Protein AF-A0A9J6G3X4-F1 (afdb_monomer_lite)

Structure (mmCIF, N/CA/C/O backbone):
data_AF-A0A9J6G3X4-F1
#
_entry.id   AF-A0A9J6G3X4-F1
#
loop_
_atom_site.group_PDB
_atom_site.id
_atom_site.type_symbol
_atom_site.label_atom_id
_atom_site.label_alt_id
_atom_site.label_comp_id
_atom_site.label_asym_id
_atom_site.label_entity_id
_atom_site.label_seq_id
_atom_site.pdbx_PDB_ins_code
_atom_site.Cartn_x
_atom_site.Cartn_y
_atom_site.Cartn_z
_atom_site.occupancy
_atom_site.B_iso_or_equiv
_atom_site.auth_seq_id
_atom_site.auth_comp_id
_atom_site.auth_asym_id
_atom_site.auth_atom_id
_atom_site.pdbx_PDB_model_num
ATOM 1 N N . MET A 1 1 ? -3.872 -18.256 -58.617 1.00 41.66 1 MET A N 1
ATOM 2 C CA . MET A 1 1 ? -4.741 -18.478 -57.444 1.00 41.66 1 MET A CA 1
ATOM 3 C C . MET A 1 1 ? -4.046 -19.477 -56.534 1.00 41.66 1 MET A C 1
ATOM 5 O O . MET A 1 1 ? -3.863 -20.603 -56.970 1.00 41.66 1 MET A O 1
ATOM 9 N N . LEU A 1 2 ? -3.608 -19.078 -55.338 1.00 40.66 2 LEU A N 1
ATOM 10 C CA . LEU A 1 2 ? -3.177 -20.021 -54.299 1.00 40.66 2 LEU A CA 1
ATOM 11 C C . LEU A 1 2 ? -4.166 -19.918 -53.136 1.00 40.66 2 LEU A C 1
ATOM 13 O O . LEU A 1 2 ? -4.397 -18.828 -52.619 1.00 40.66 2 LEU A O 1
ATOM 17 N N . ALA A 1 3 ? -4.790 -21.045 -52.798 1.00 47.28 3 ALA A N 1
ATOM 18 C CA . ALA A 1 3 ? -5.754 -21.168 -51.716 1.00 47.28 3 ALA A CA 1
ATOM 19 C C . ALA A 1 3 ? -5.036 -21.190 -50.359 1.00 47.28 3 ALA A C 1
ATOM 21 O O . ALA A 1 3 ? -4.021 -21.865 -50.194 1.00 47.28 3 ALA A O 1
ATOM 22 N N . ALA A 1 4 ? -5.579 -20.447 -49.396 1.00 53.84 4 ALA A N 1
ATOM 23 C CA . ALA A 1 4 ? -5.139 -20.446 -48.011 1.00 53.84 4 ALA A CA 1
ATOM 24 C C . ALA A 1 4 ? -5.549 -21.760 -47.332 1.00 53.84 4 ALA A C 1
ATOM 26 O O . ALA A 1 4 ? -6.737 -22.035 -47.182 1.00 53.84 4 ALA A O 1
ATOM 27 N N . ALA A 1 5 ? -4.571 -22.551 -46.897 1.00 60.44 5 ALA A N 1
ATOM 28 C CA . ALA A 1 5 ? -4.783 -23.614 -45.925 1.00 60.44 5 ALA A CA 1
ATOM 29 C C . ALA A 1 5 ? -4.391 -23.068 -44.547 1.00 60.44 5 ALA A C 1
ATOM 31 O O . ALA A 1 5 ? -3.225 -23.088 -44.167 1.00 60.44 5 ALA A O 1
ATOM 32 N N . THR A 1 6 ? -5.356 -22.513 -43.818 1.00 59.56 6 THR A N 1
ATOM 33 C CA . THR A 1 6 ? -5.185 -22.212 -42.395 1.00 59.56 6 THR A CA 1
ATOM 34 C C . THR A 1 6 ? -5.495 -23.491 -41.622 1.00 59.56 6 THR A C 1
ATOM 36 O O . THR A 1 6 ? -6.667 -23.752 -41.333 1.00 59.56 6 THR A O 1
ATOM 39 N N . SER A 1 7 ? -4.485 -24.318 -41.330 1.00 61.25 7 SER A N 1
ATOM 40 C CA . SER A 1 7 ? -4.655 -25.349 -40.304 1.00 61.25 7 SER A CA 1
ATOM 41 C C . SER A 1 7 ? -4.834 -24.622 -38.977 1.00 61.25 7 SER A C 1
ATOM 43 O O . SER A 1 7 ? -4.012 -23.811 -38.554 1.00 61.25 7 SER A O 1
ATOM 45 N N . LYS A 1 8 ? -5.997 -24.813 -38.366 1.00 65.56 8 LYS A N 1
ATOM 46 C CA . LYS A 1 8 ? -6.248 -24.378 -37.001 1.00 65.56 8 LYS A CA 1
ATOM 47 C C . LYS A 1 8 ? -5.952 -25.594 -36.143 1.00 65.56 8 LYS A C 1
ATOM 49 O O . LYS A 1 8 ? -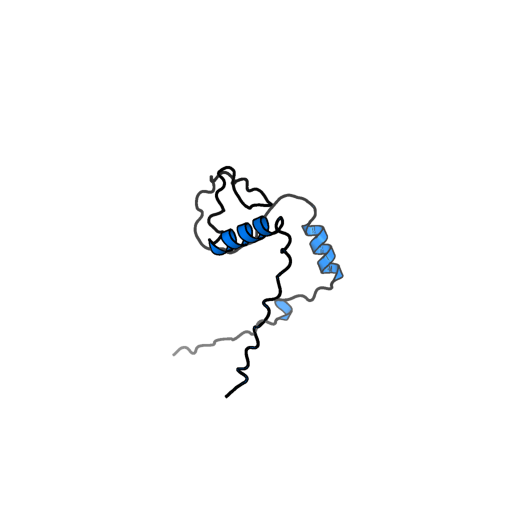6.871 -26.311 -35.767 1.00 65.56 8 LYS A O 1
ATOM 54 N N . ASP A 1 9 ? -4.663 -25.882 -35.988 1.00 69.94 9 ASP A N 1
ATOM 55 C CA . ASP A 1 9 ? -4.192 -26.933 -35.097 1.00 69.94 9 ASP A CA 1
ATOM 56 C C . ASP A 1 9 ? -4.568 -26.502 -33.676 1.00 69.94 9 ASP A C 1
ATOM 58 O O . ASP A 1 9 ? -3.997 -25.565 -33.115 1.00 69.94 9 ASP A O 1
ATOM 62 N N . ASP A 1 10 ? -5.641 -27.098 -33.161 1.00 75.81 10 ASP A N 1
ATOM 63 C CA . ASP A 1 10 ? -6.078 -26.916 -31.784 1.00 75.81 10 ASP A CA 1
ATOM 64 C C . ASP A 1 10 ? -5.035 -27.599 -30.902 1.00 75.81 10 ASP A C 1
ATOM 66 O O . ASP A 1 10 ? -4.839 -28.813 -30.976 1.00 75.81 10 ASP A O 1
ATOM 70 N N . VAL A 1 11 ? -4.284 -26.799 -30.151 1.00 77.81 11 VAL A N 1
ATOM 71 C CA . VAL A 1 11 ? -3.272 -27.315 -29.233 1.00 77.81 11 VAL A CA 1
ATOM 72 C C . VAL A 1 11 ? -4.012 -28.018 -28.104 1.00 77.81 11 VAL A C 1
ATOM 74 O O . VAL A 1 11 ? -4.786 -27.385 -27.383 1.00 77.81 11 VAL A O 1
ATOM 77 N N . ASP A 1 12 ? -3.778 -29.321 -27.947 1.00 79.31 12 ASP A N 1
ATOM 78 C CA . ASP A 1 12 ? -4.355 -30.087 -26.848 1.00 79.31 12 ASP A CA 1
ATOM 79 C C . ASP A 1 12 ? -3.877 -29.482 -25.518 1.00 79.31 12 ASP A C 1
ATOM 81 O O . ASP A 1 12 ? -2.680 -29.358 -25.247 1.00 79.31 12 ASP A O 1
ATOM 85 N N . MET A 1 13 ? -4.828 -29.079 -24.672 1.00 76.44 13 MET A N 1
ATOM 86 C CA . MET A 1 13 ? -4.554 -28.499 -23.354 1.00 76.44 13 MET A CA 1
ATOM 87 C C . MET A 1 13 ? -3.730 -29.444 -22.465 1.00 76.44 13 MET A C 1
ATOM 89 O O . MET A 1 13 ? -3.065 -28.975 -21.537 1.00 76.44 13 MET A O 1
ATOM 93 N N . SER A 1 14 ? -3.741 -30.747 -22.761 1.00 79.81 14 SER A N 1
ATOM 94 C CA . SER A 1 14 ? -2.927 -31.763 -22.086 1.00 79.81 14 SER A CA 1
ATOM 95 C C . SER A 1 14 ? -1.419 -31.559 -22.282 1.00 79.81 14 SER A C 1
ATOM 97 O O . SER A 1 14 ? -0.648 -31.866 -21.374 1.00 79.81 14 SER A O 1
ATOM 99 N N . ASP A 1 15 ? -0.995 -30.979 -23.410 1.00 80.31 15 ASP A N 1
ATOM 100 C CA . ASP A 1 15 ? 0.418 -30.662 -23.667 1.00 80.31 15 ASP A CA 1
ATOM 101 C C . ASP A 1 15 ? 0.861 -29.373 -22.952 1.00 80.31 15 ASP A C 1
ATOM 103 O O . ASP A 1 15 ? 2.046 -29.170 -22.689 1.00 80.31 15 ASP A O 1
ATOM 107 N N . MET A 1 16 ? -0.090 -28.498 -22.605 1.00 79.19 16 MET A N 1
ATOM 108 C CA . MET A 1 16 ? 0.175 -27.202 -21.967 1.00 79.19 16 MET A CA 1
ATOM 109 C C . MET A 1 16 ? 0.113 -27.257 -20.438 1.00 79.19 16 MET A C 1
ATOM 111 O O . MET A 1 16 ? 0.740 -26.441 -19.760 1.00 79.19 16 MET A O 1
ATOM 115 N N . CYS A 1 17 ? -0.667 -28.175 -19.868 1.00 85.44 17 CYS A N 1
ATOM 116 C CA . CYS A 1 17 ? -0.930 -28.230 -18.433 1.00 85.44 17 CYS A CA 1
ATOM 117 C C . CYS A 1 17 ? -0.804 -29.662 -17.909 1.00 85.44 17 CYS A C 1
ATOM 119 O O . CYS A 1 17 ? -1.560 -30.547 -18.296 1.00 85.44 17 CYS A O 1
ATOM 121 N N . THR A 1 18 ? 0.100 -29.875 -16.949 1.00 86.81 18 THR A N 1
ATOM 122 C CA . THR A 1 18 ? 0.183 -31.140 -16.205 1.00 86.81 18 THR A CA 1
ATOM 123 C C . THR A 1 18 ? -0.624 -31.042 -14.913 1.00 86.81 18 THR A C 1
ATOM 125 O O . THR A 1 18 ? -0.549 -30.048 -14.188 1.00 86.81 18 THR A O 1
ATOM 128 N N . VAL A 1 19 ? -1.417 -32.072 -14.614 1.00 87.50 19 VAL A N 1
ATOM 129 C CA . VAL A 1 19 ? -2.151 -32.164 -13.346 1.00 87.50 19 VAL A CA 1
ATOM 130 C C . VAL A 1 19 ? -1.178 -32.613 -12.261 1.00 87.50 19 VAL A C 1
ATOM 132 O O . VAL A 1 19 ? -0.546 -33.661 -12.376 1.00 87.50 19 VAL A O 1
ATOM 135 N N . VAL A 1 20 ? -1.048 -31.800 -11.217 1.00 89.06 20 VAL A N 1
ATOM 136 C CA . VAL A 1 20 ? -0.107 -32.012 -10.114 1.00 89.06 20 VAL A CA 1
ATOM 137 C C . VAL A 1 20 ? -0.883 -32.186 -8.810 1.00 89.06 20 VAL A C 1
ATOM 139 O O . VAL A 1 20 ? -1.786 -31.406 -8.505 1.00 89.06 20 VAL A O 1
ATOM 142 N N . ASP A 1 21 ? -0.504 -33.192 -8.021 1.00 91.38 21 ASP A N 1
ATOM 143 C CA . ASP A 1 21 ? 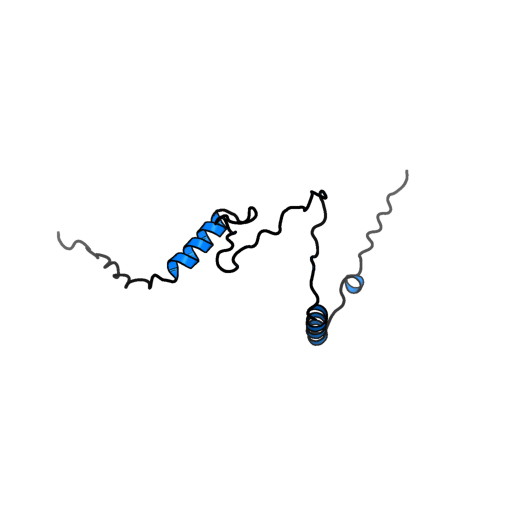-1.085 -33.448 -6.703 1.00 91.38 21 ASP A CA 1
ATOM 144 C C . ASP A 1 21 ? -0.642 -32.411 -5.662 1.00 91.38 21 ASP A C 1
ATOM 146 O O . ASP A 1 21 ? 0.480 -31.902 -5.687 1.00 91.38 21 ASP A O 1
ATOM 150 N N . ALA A 1 22 ? -1.483 -32.172 -4.651 1.00 85.94 22 ALA A N 1
ATOM 151 C CA . ALA A 1 22 ? -1.211 -31.201 -3.585 1.00 85.94 22 ALA A CA 1
ATOM 152 C C . ALA A 1 22 ? 0.138 -31.416 -2.866 1.00 85.94 22 ALA A C 1
ATOM 154 O O . ALA A 1 22 ? 0.778 -30.449 -2.461 1.00 85.94 22 ALA A O 1
ATOM 155 N N . LYS A 1 23 ? 0.596 -32.670 -2.742 1.00 84.69 23 LYS A N 1
ATOM 156 C CA . LYS A 1 23 ? 1.889 -33.006 -2.120 1.00 84.69 23 LYS A CA 1
ATOM 157 C C . LYS A 1 23 ? 3.079 -32.506 -2.946 1.00 84.69 23 LYS A C 1
ATOM 159 O O . LYS A 1 23 ? 4.001 -31.910 -2.398 1.00 84.69 23 LYS A O 1
ATOM 164 N N . GLN A 1 24 ? 3.009 -32.656 -4.269 1.00 83.06 24 GLN A N 1
ATOM 165 C CA . GLN A 1 24 ? 4.053 -32.188 -5.183 1.00 83.06 24 GLN A CA 1
ATOM 166 C C . GLN A 1 24 ? 4.138 -30.654 -5.206 1.00 83.06 24 GLN A C 1
ATOM 168 O O . GLN A 1 24 ? 5.220 -30.095 -5.359 1.00 83.06 24 GLN A O 1
ATOM 173 N N . VAL A 1 25 ? 3.012 -29.956 -5.009 1.00 82.75 25 VAL A N 1
ATOM 174 C CA . VAL A 1 25 ? 3.001 -28.488 -4.880 1.00 82.75 25 VAL A CA 1
ATOM 175 C C . VAL A 1 25 ? 3.741 -28.043 -3.616 1.00 82.75 25 VAL A C 1
ATOM 177 O O . VAL A 1 25 ? 4.538 -27.107 -3.673 1.00 82.75 25 VAL A O 1
ATOM 180 N N . THR A 1 26 ? 3.513 -28.716 -2.483 1.00 81.31 26 THR A N 1
ATOM 181 C CA . THR A 1 26 ? 4.194 -28.372 -1.227 1.00 81.31 26 THR A CA 1
ATOM 182 C C . THR A 1 26 ? 5.688 -28.669 -1.275 1.00 81.31 26 THR A C 1
ATOM 184 O O . THR A 1 26 ? 6.465 -27.841 -0.816 1.00 81.31 26 THR A O 1
ATOM 187 N N . GLU A 1 27 ? 6.096 -29.785 -1.884 1.00 80.56 27 GLU A N 1
ATOM 188 C CA . GLU A 1 27 ? 7.509 -30.163 -2.024 1.00 80.56 27 GLU A CA 1
ATOM 189 C C . GLU A 1 27 ? 8.269 -29.172 -2.916 1.00 80.56 27 GLU A C 1
ATOM 191 O O . GLU A 1 27 ? 9.287 -28.626 -2.490 1.00 80.56 27 GLU A O 1
ATOM 196 N N . ARG A 1 28 ? 7.716 -28.814 -4.085 1.00 80.19 28 ARG A N 1
ATOM 197 C CA . ARG A 1 28 ? 8.298 -27.785 -4.969 1.00 80.19 28 ARG A CA 1
ATOM 198 C C . ARG A 1 28 ? 8.414 -26.426 -4.284 1.00 80.19 28 ARG A C 1
ATOM 200 O O . ARG A 1 28 ? 9.409 -25.733 -4.474 1.00 80.19 28 ARG A O 1
ATOM 207 N N . PHE A 1 29 ? 7.423 -26.037 -3.480 1.00 74.06 29 PHE A N 1
ATOM 208 C CA . PHE A 1 29 ? 7.493 -24.802 -2.697 1.00 74.06 29 PHE A CA 1
ATOM 209 C C . PHE A 1 29 ? 8.590 -24.877 -1.627 1.00 74.06 29 PHE A C 1
ATOM 211 O O . PHE A 1 29 ? 9.314 -23.913 -1.421 1.00 74.06 29 PHE A O 1
ATOM 218 N N . THR A 1 30 ? 8.770 -26.020 -0.966 1.00 67.12 30 THR A N 1
ATOM 219 C CA . THR A 1 30 ? 9.843 -26.180 0.027 1.00 67.12 30 THR A CA 1
ATOM 220 C C . THR A 1 30 ? 11.238 -26.278 -0.592 1.00 67.12 30 THR A C 1
ATOM 222 O O . THR A 1 30 ? 12.187 -25.785 0.009 1.00 67.12 30 THR A O 1
ATOM 225 N N . GLU A 1 31 ? 11.373 -26.842 -1.795 1.00 60.47 31 GLU A N 1
ATOM 226 C CA . GLU A 1 31 ? 12.645 -26.908 -2.531 1.00 60.47 31 GLU A CA 1
ATOM 227 C C . GLU A 1 31 ? 13.052 -25.541 -3.098 1.00 60.47 31 GLU A C 1
ATOM 229 O O . GLU A 1 31 ? 14.210 -25.145 -2.983 1.00 60.47 31 GLU A O 1
ATOM 234 N N . THR A 1 32 ? 12.096 -24.776 -3.637 1.00 56.00 32 THR A N 1
ATOM 235 C CA . THR A 1 32 ? 12.330 -23.406 -4.139 1.00 56.00 32 THR A CA 1
ATOM 236 C C . THR A 1 32 ? 12.535 -22.375 -3.027 1.00 56.00 32 THR A C 1
ATOM 238 O O . THR A 1 32 ? 13.075 -21.304 -3.284 1.00 56.00 32 THR A O 1
ATOM 241 N N . VAL A 1 33 ? 12.145 -22.693 -1.788 1.00 55.41 33 VAL A N 1
ATOM 242 C CA . VAL A 1 33 ? 12.319 -21.834 -0.601 1.00 55.41 33 VAL A CA 1
ATOM 243 C C . VAL A 1 33 ? 13.454 -22.350 0.308 1.00 55.41 33 VAL A C 1
ATOM 245 O O . VAL A 1 33 ? 13.581 -21.939 1.462 1.00 55.41 33 VAL A O 1
ATOM 248 N N . SER A 1 34 ? 14.348 -23.204 -0.210 1.00 37.97 34 SER A N 1
ATOM 249 C CA . SER A 1 34 ? 15.686 -23.348 0.380 1.00 37.97 34 SER A CA 1
ATOM 250 C C . SER A 1 34 ? 16.415 -21.997 0.254 1.00 37.97 34 SER A C 1
ATOM 252 O O . SER A 1 34 ? 16.441 -21.431 -0.839 1.00 37.97 34 SER A O 1
ATOM 254 N N . PRO A 1 35 ? 16.944 -21.414 1.346 1.00 47.34 35 PRO A N 1
ATOM 255 C CA . PRO A 1 35 ? 17.257 -19.992 1.419 1.00 47.34 35 PRO A CA 1
ATOM 256 C C . PRO A 1 35 ? 18.594 -19.697 0.734 1.00 47.34 35 PRO A C 1
ATOM 258 O O . PRO A 1 35 ? 19.635 -19.589 1.378 1.00 47.34 35 PRO A O 1
ATOM 261 N N . ALA A 1 36 ? 18.554 -19.551 -0.582 1.00 40.91 36 ALA A N 1
ATOM 262 C CA . ALA A 1 36 ? 19.583 -18.884 -1.358 1.00 40.91 36 ALA A CA 1
ATOM 263 C C . ALA A 1 36 ? 18.913 -17.724 -2.104 1.00 40.91 36 ALA A C 1
ATOM 265 O O . ALA A 1 36 ? 18.178 -17.932 -3.057 1.00 40.91 36 ALA A O 1
ATOM 266 N N . GLU A 1 37 ? 19.093 -16.521 -1.558 1.00 42.12 37 GLU A N 1
ATOM 267 C CA . GLU A 1 37 ? 19.266 -15.247 -2.272 1.00 42.12 37 GLU A CA 1
ATOM 268 C C . GLU A 1 37 ? 18.788 -15.187 -3.753 1.00 42.12 37 GLU A C 1
ATOM 270 O O . GLU A 1 37 ? 19.444 -15.732 -4.635 1.00 42.12 37 GLU A O 1
ATOM 275 N N . GLY A 1 38 ? 17.733 -14.396 -4.027 1.00 39.38 38 GLY A N 1
ATOM 276 C CA . GLY A 1 38 ? 17.371 -13.866 -5.365 1.00 39.38 38 GLY A CA 1
ATOM 277 C C . GLY A 1 38 ? 16.584 -14.828 -6.276 1.00 39.38 38 GLY A C 1
ATOM 278 O O . GLY A 1 38 ? 16.705 -16.032 -6.158 1.00 39.38 38 GLY A O 1
ATOM 279 N N . GLU A 1 39 ? 15.742 -14.436 -7.231 1.00 40.69 39 GLU A N 1
ATOM 280 C CA . GLU A 1 39 ? 15.421 -13.166 -7.892 1.00 40.69 39 GLU A CA 1
ATOM 281 C C . GLU A 1 39 ? 14.156 -13.393 -8.770 1.00 40.69 39 GLU A C 1
ATOM 283 O O . GLU A 1 39 ? 13.622 -14.498 -8.857 1.00 40.69 39 GLU A O 1
ATOM 288 N N . ALA A 1 40 ? 13.681 -12.315 -9.388 1.00 51.44 40 ALA A N 1
ATOM 289 C CA . ALA A 1 40 ? 12.463 -12.104 -10.174 1.00 51.44 40 ALA A CA 1
ATOM 290 C C . ALA A 1 40 ? 12.031 -13.114 -11.271 1.00 51.44 40 ALA A C 1
ATOM 292 O O . ALA A 1 40 ? 12.835 -13.808 -11.881 1.00 51.44 40 ALA A O 1
ATOM 293 N N . ALA A 1 41 ? 10.747 -13.021 -11.655 1.00 40.47 41 ALA A N 1
ATOM 294 C CA . ALA A 1 41 ? 10.279 -13.192 -13.039 1.00 40.47 41 ALA A CA 1
ATOM 295 C C . ALA A 1 41 ? 8.909 -12.500 -13.226 1.00 40.47 41 ALA A C 1
ATOM 297 O O . ALA A 1 41 ? 8.067 -12.585 -12.338 1.00 40.47 41 ALA A O 1
ATOM 298 N N . ALA A 1 42 ? 8.531 -11.865 -14.332 1.00 40.56 42 ALA A N 1
ATOM 299 C CA . ALA A 1 42 ? 9.194 -11.199 -15.451 1.00 40.56 42 ALA A CA 1
ATOM 300 C C . ALA A 1 42 ? 8.021 -10.594 -16.256 1.00 40.56 42 ALA A C 1
ATOM 302 O O . ALA A 1 42 ? 7.110 -11.329 -16.624 1.00 40.56 42 ALA A O 1
ATOM 303 N N . ASP A 1 43 ? 8.015 -9.285 -16.504 1.00 36.97 43 ASP A N 1
ATOM 304 C CA . ASP A 1 43 ? 7.211 -8.681 -17.577 1.00 36.97 43 ASP A CA 1
ATOM 305 C C . ASP A 1 43 ? 8.230 -7.981 -18.486 1.00 36.97 43 ASP A C 1
ATOM 307 O O . ASP A 1 43 ? 8.722 -6.885 -18.203 1.00 36.97 43 ASP A O 1
ATOM 311 N N . GLU A 1 44 ? 8.701 -8.730 -19.482 1.00 48.84 44 GLU A N 1
ATOM 312 C CA . GLU A 1 44 ? 9.632 -8.265 -20.504 1.00 48.84 44 GLU A CA 1
ATOM 313 C C . GLU A 1 44 ? 8.901 -7.358 -21.495 1.00 48.84 44 GLU A C 1
ATOM 315 O O . GLU A 1 44 ? 8.059 -7.824 -22.256 1.00 48.84 44 GLU A O 1
ATOM 320 N N . ALA A 1 45 ? 9.275 -6.077 -21.525 1.00 47.44 45 ALA A N 1
ATOM 321 C CA . ALA A 1 45 ? 9.726 -5.375 -22.733 1.00 47.44 45 ALA A CA 1
ATOM 322 C C . ALA A 1 45 ? 9.728 -3.855 -22.506 1.00 47.44 45 ALA A C 1
ATOM 324 O O . ALA A 1 45 ? 8.741 -3.180 -22.769 1.00 47.44 45 ALA A O 1
ATOM 325 N N . SER A 1 46 ? 10.865 -3.302 -22.076 1.00 42.81 46 SER A N 1
ATOM 326 C CA . SER A 1 46 ? 11.471 -2.116 -22.707 1.00 42.81 46 SER A CA 1
ATOM 327 C C . SER A 1 46 ? 12.635 -1.595 -21.867 1.00 42.81 46 SER A C 1
ATOM 329 O O . SER A 1 46 ? 12.449 -1.230 -20.711 1.00 42.81 46 SER A O 1
ATOM 331 N N . ALA A 1 47 ? 13.788 -1.474 -22.522 1.00 45.81 47 ALA A N 1
ATOM 332 C CA . ALA A 1 47 ? 14.929 -0.649 -22.140 1.00 45.81 47 ALA A CA 1
ATOM 333 C C . ALA A 1 47 ? 15.645 -1.022 -20.829 1.00 45.81 47 ALA A C 1
ATOM 335 O O . ALA A 1 47 ? 15.267 -0.626 -19.730 1.00 45.81 47 ALA A O 1
ATOM 336 N N . SER A 1 48 ? 16.794 -1.682 -20.998 1.00 51.75 48 SER A N 1
ATOM 337 C CA . SER A 1 48 ? 17.938 -1.542 -20.097 1.00 51.75 48 SER A CA 1
ATOM 338 C C . SER A 1 48 ? 18.185 -0.047 -19.840 1.00 51.75 48 SER A C 1
ATOM 340 O O . SER A 1 48 ? 18.653 0.683 -20.714 1.00 51.75 48 SER A O 1
ATOM 342 N N . MET A 1 49 ? 17.783 0.426 -18.663 1.00 57.31 49 MET A N 1
ATOM 343 C CA . MET A 1 49 ? 18.130 1.740 -18.137 1.00 57.31 49 MET A CA 1
ATOM 344 C C . MET A 1 49 ? 18.985 1.517 -16.898 1.00 57.31 49 MET A C 1
ATOM 346 O O . MET A 1 49 ? 18.550 0.853 -15.962 1.00 57.31 49 MET A O 1
ATOM 350 N N . ASP A 1 50 ? 20.180 2.095 -16.945 1.00 51.94 50 ASP A N 1
ATOM 351 C CA . ASP A 1 50 ? 21.192 2.215 -15.899 1.00 51.94 50 ASP A CA 1
ATOM 352 C C . ASP A 1 50 ? 20.661 2.022 -14.458 1.00 51.94 50 ASP A C 1
ATOM 354 O O . ASP A 1 50 ? 19.840 2.804 -13.952 1.00 51.94 50 ASP A O 1
ATOM 358 N N . VAL A 1 51 ? 21.101 0.931 -13.819 1.00 59.12 51 VAL A N 1
ATOM 359 C CA . VAL A 1 51 ? 20.676 0.485 -12.478 1.00 59.12 51 VAL A CA 1
ATOM 360 C C . VAL A 1 51 ? 21.728 0.854 -11.422 1.00 59.12 51 VAL A C 1
ATOM 362 O O . VAL A 1 51 ? 21.763 0.268 -10.349 1.00 59.12 51 VAL A O 1
ATOM 365 N N . ASP A 1 52 ? 22.506 1.918 -11.630 1.00 59.50 52 ASP A N 1
ATOM 366 C CA . ASP A 1 52 ? 23.301 2.556 -10.562 1.00 59.50 52 ASP A CA 1
ATOM 367 C C . ASP A 1 52 ? 22.430 3.399 -9.600 1.00 59.50 52 ASP A C 1
ATOM 369 O O . ASP A 1 52 ? 22.853 4.378 -8.979 1.00 59.50 52 ASP A O 1
ATOM 373 N N . LYS A 1 53 ? 21.155 3.028 -9.435 1.00 62.66 53 LYS A N 1
ATOM 374 C CA . LYS A 1 53 ? 20.296 3.601 -8.398 1.00 62.66 53 LYS A CA 1
ATOM 375 C C . LYS A 1 53 ? 20.573 2.826 -7.127 1.00 62.66 53 LYS A C 1
ATOM 377 O O . LYS A 1 53 ? 20.042 1.735 -6.944 1.00 62.66 53 LYS A O 1
ATOM 382 N N . THR A 1 54 ? 21.384 3.419 -6.254 1.00 67.31 54 THR A N 1
ATOM 383 C CA . THR A 1 54 ? 21.583 2.959 -4.876 1.00 67.31 54 THR A CA 1
ATOM 384 C C . THR A 1 54 ? 20.267 2.420 -4.318 1.00 67.31 54 THR A C 1
ATOM 386 O O . THR A 1 54 ? 19.246 3.119 -4.316 1.00 67.31 54 THR A O 1
ATOM 389 N N . VAL A 1 55 ? 20.264 1.139 -3.931 1.00 70.44 55 VAL A N 1
ATOM 390 C CA . VAL A 1 55 ? 19.064 0.453 -3.444 1.00 70.44 55 VAL A CA 1
ATOM 391 C C . VAL A 1 55 ? 18.518 1.266 -2.278 1.00 70.44 55 VAL A C 1
ATOM 393 O O . VAL A 1 55 ? 19.112 1.331 -1.201 1.00 70.44 55 VAL A O 1
ATOM 396 N N . ARG A 1 56 ? 17.405 1.967 -2.510 1.00 75.69 56 ARG A N 1
ATOM 397 C CA . ARG A 1 56 ? 16.808 2.827 -1.491 1.00 75.69 56 ARG A CA 1
ATOM 398 C C . ARG A 1 56 ? 16.344 1.938 -0.345 1.00 75.69 56 ARG A C 1
ATOM 400 O O . ARG A 1 56 ? 15.452 1.113 -0.514 1.00 75.69 56 ARG A O 1
ATOM 407 N N . VAL A 1 57 ? 16.945 2.117 0.826 1.00 81.88 57 VAL A N 1
ATOM 408 C CA . VAL A 1 57 ? 16.548 1.390 2.033 1.00 81.88 57 VAL A CA 1
ATOM 409 C C . VAL A 1 57 ? 15.245 1.994 2.549 1.00 81.88 57 VAL A C 1
ATOM 411 O O . VAL A 1 57 ? 15.212 3.141 3.004 1.00 81.88 57 VAL A O 1
ATOM 414 N N . PHE A 1 58 ? 14.160 1.226 2.465 1.00 85.75 58 PHE A N 1
ATOM 415 C CA . PHE A 1 58 ? 12.845 1.627 2.955 1.00 85.75 58 PHE A CA 1
ATOM 416 C C . PHE A 1 58 ? 12.539 0.979 4.304 1.00 85.75 58 PHE A C 1
ATOM 418 O O . PHE A 1 58 ? 12.805 -0.198 4.536 1.00 85.75 58 PHE A O 1
ATOM 425 N N . ASN A 1 59 ? 11.889 1.734 5.185 1.00 87.06 59 ASN A N 1
ATOM 426 C CA . ASN A 1 59 ? 11.358 1.191 6.428 1.00 87.06 59 ASN A CA 1
ATOM 427 C C . ASN A 1 59 ? 10.159 0.266 6.140 1.00 87.06 59 ASN A C 1
ATOM 429 O O . ASN A 1 59 ? 9.184 0.734 5.548 1.00 87.06 59 ASN A O 1
ATOM 433 N N . PRO A 1 60 ? 10.117 -0.984 6.636 1.00 84.12 60 PRO A N 1
ATOM 434 C CA . PRO A 1 60 ? 9.064 -1.943 6.275 1.00 84.12 60 PRO A CA 1
ATOM 435 C C . PRO A 1 60 ? 7.676 -1.541 6.796 1.00 84.12 60 PRO A C 1
ATOM 437 O O . PRO A 1 60 ? 6.652 -1.878 6.211 1.00 84.12 60 PRO A O 1
ATOM 440 N N . LYS A 1 61 ? 7.622 -0.783 7.898 1.00 82.69 61 LYS A N 1
ATOM 441 C CA . LYS A 1 61 ? 6.359 -0.352 8.519 1.00 82.69 61 LYS A CA 1
ATOM 442 C C . LYS A 1 61 ? 5.738 0.849 7.810 1.00 82.69 61 LYS A C 1
ATOM 444 O O . LYS A 1 61 ? 4.521 0.934 7.686 1.00 82.69 61 LYS A O 1
ATOM 449 N N . THR A 1 62 ? 6.561 1.801 7.381 1.00 84.19 62 THR A N 1
ATOM 450 C CA . THR A 1 62 ? 6.09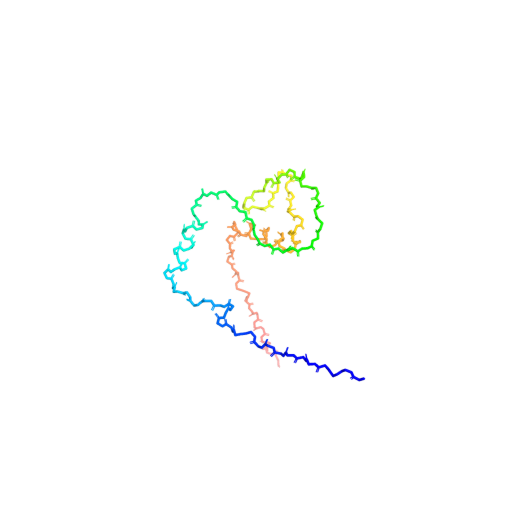0 3.079 6.831 1.00 84.19 62 THR A CA 1
ATOM 451 C C . THR A 1 62 ? 6.289 3.193 5.325 1.00 84.19 62 THR A C 1
ATOM 453 O O . THR A 1 62 ? 5.724 4.114 4.744 1.00 84.19 62 THR A O 1
ATOM 456 N N . LEU A 1 63 ? 7.051 2.284 4.702 1.00 87.19 63 LEU A N 1
ATOM 457 C CA . LEU A 1 63 ? 7.518 2.353 3.311 1.00 87.19 63 LEU A CA 1
ATOM 458 C C . LEU A 1 63 ? 8.155 3.707 2.954 1.00 87.19 63 LEU A C 1
ATOM 460 O O . LEU A 1 63 ? 8.062 4.173 1.825 1.00 87.19 63 LEU A O 1
ATOM 464 N N . LYS A 1 64 ? 8.784 4.362 3.932 1.00 89.69 64 LYS A N 1
ATOM 465 C CA . LYS A 1 64 ? 9.519 5.613 3.724 1.00 89.69 64 LYS A CA 1
ATOM 466 C C . LYS A 1 64 ? 11.008 5.344 3.639 1.00 89.69 64 LYS A C 1
ATOM 468 O O . LYS A 1 64 ? 11.509 4.500 4.389 1.00 89.69 64 LYS A O 1
ATOM 473 N N . ASP A 1 65 ? 11.683 6.089 2.779 1.00 89.44 65 ASP A N 1
ATOM 474 C CA . ASP A 1 65 ? 13.142 6.131 2.717 1.00 89.44 65 ASP A CA 1
ATOM 475 C C . ASP A 1 65 ? 13.746 6.933 3.889 1.00 89.44 65 ASP A C 1
ATOM 477 O O . ASP A 1 65 ? 13.037 7.411 4.784 1.00 89.44 65 ASP A O 1
ATOM 481 N N . GLN A 1 66 ? 15.071 7.086 3.872 1.00 87.81 66 GLN A N 1
ATOM 482 C CA . GLN A 1 66 ? 15.834 7.857 4.860 1.00 87.81 66 GLN A CA 1
ATOM 483 C C . GLN A 1 66 ? 15.444 9.346 4.904 1.00 87.81 66 GLN A C 1
ATOM 485 O O . GLN A 1 66 ? 15.579 9.986 5.944 1.00 87.81 66 GLN A O 1
ATOM 490 N N . HIS A 1 67 ? 14.911 9.893 3.809 1.00 85.81 67 HIS A N 1
ATOM 491 C CA . HIS A 1 67 ? 14.478 11.288 3.694 1.00 85.81 67 HIS A CA 1
ATOM 492 C C . HIS A 1 67 ? 12.976 11.472 3.975 1.00 85.81 67 HIS A C 1
ATOM 494 O O . HIS A 1 67 ? 12.454 12.584 3.893 1.00 85.81 67 HIS A O 1
ATOM 500 N N . GLY A 1 68 ? 12.255 10.399 4.313 1.00 86.12 68 GLY A N 1
ATOM 501 C CA . GLY A 1 68 ? 10.819 10.433 4.583 1.00 86.12 68 GLY A CA 1
ATOM 502 C C . GLY A 1 68 ? 9.925 10.419 3.337 1.00 86.12 68 GLY A C 1
ATOM 503 O O . GLY A 1 68 ? 8.707 10.598 3.475 1.00 86.12 68 GLY A O 1
ATOM 504 N N . THR A 1 69 ? 10.494 10.180 2.155 1.00 91.50 69 THR A N 1
ATOM 505 C CA . THR A 1 69 ? 9.797 10.105 0.865 1.00 91.50 69 THR A CA 1
ATOM 506 C C . THR A 1 69 ? 9.292 8.683 0.603 1.00 91.50 69 THR A C 1
ATOM 508 O O . THR A 1 69 ? 9.895 7.695 1.024 1.00 91.50 69 THR A O 1
ATOM 511 N N . TYR A 1 70 ? 8.143 8.573 -0.070 1.00 91.31 70 TYR A N 1
ATOM 512 C CA . TYR A 1 70 ? 7.580 7.289 -0.497 1.00 91.31 70 TYR A CA 1
ATOM 513 C C . TYR A 1 70 ? 8.104 6.895 -1.889 1.00 91.31 70 TYR A C 1
ATOM 515 O O . TYR A 1 70 ? 8.421 7.781 -2.687 1.00 91.31 70 TYR A O 1
ATOM 523 N N . PRO A 1 71 ? 8.155 5.593 -2.224 1.00 90.75 71 PRO A N 1
ATOM 524 C CA . PRO A 1 71 ? 8.504 5.140 -3.564 1.00 90.75 71 PRO A CA 1
ATOM 525 C C . PRO A 1 71 ? 7.610 5.751 -4.650 1.00 90.75 71 PRO A C 1
ATOM 527 O O . PRO A 1 71 ? 6.409 5.919 -4.450 1.00 90.75 71 PRO A O 1
ATOM 530 N N . VAL A 1 72 ? 8.181 6.013 -5.829 1.00 89.62 72 VAL A N 1
ATOM 531 C CA . VAL A 1 72 ? 7.482 6.652 -6.965 1.00 89.62 72 VAL A CA 1
ATOM 532 C C . VAL A 1 72 ? 6.325 5.795 -7.495 1.00 89.62 72 VAL A C 1
ATOM 534 O O . VAL A 1 72 ? 5.310 6.330 -7.930 1.00 89.62 72 VAL A O 1
ATOM 537 N N . TRP A 1 73 ? 6.437 4.467 -7.391 1.00 87.69 73 TRP A N 1
ATOM 538 C CA . TRP A 1 73 ? 5.365 3.533 -7.751 1.00 87.69 73 TRP A CA 1
ATOM 539 C C . TRP A 1 73 ? 4.163 3.606 -6.798 1.00 87.69 73 TRP A C 1
ATOM 541 O O . TRP A 1 73 ? 3.067 3.142 -7.120 1.00 87.69 73 TRP A O 1
ATOM 551 N N . MET A 1 74 ? 4.331 4.194 -5.610 1.00 90.50 74 MET A N 1
ATOM 552 C CA . MET A 1 74 ? 3.253 4.303 -4.643 1.00 90.50 74 MET A CA 1
ATOM 553 C C . MET A 1 74 ? 2.355 5.500 -4.975 1.00 90.50 74 MET A C 1
ATOM 555 O O . MET A 1 74 ? 2.726 6.662 -4.818 1.00 90.50 74 MET A O 1
ATOM 559 N N . SER A 1 75 ? 1.113 5.217 -5.373 1.00 93.25 75 SER A N 1
ATOM 560 C CA . SER A 1 75 ? 0.130 6.268 -5.654 1.00 93.25 75 SER A CA 1
ATOM 561 C C . SER A 1 75 ? -0.187 7.125 -4.420 1.00 93.25 75 SER A C 1
ATOM 563 O O . SER A 1 75 ? -0.213 6.651 -3.278 1.00 93.25 75 SER A O 1
ATOM 565 N N . GLN A 1 76 ? -0.563 8.389 -4.643 1.00 92.44 76 GLN A N 1
ATOM 566 C CA . GLN A 1 76 ? -0.980 9.300 -3.567 1.00 92.44 76 GLN A CA 1
ATOM 567 C C . GLN A 1 76 ? -2.116 8.724 -2.701 1.00 92.44 76 GLN A C 1
ATOM 569 O O . GLN A 1 76 ? -2.179 8.969 -1.493 1.00 92.44 76 GLN A O 1
ATOM 574 N N . ARG A 1 77 ? -3.026 7.935 -3.293 1.00 94.44 77 ARG A N 1
ATOM 575 C CA . ARG A 1 77 ? -4.109 7.268 -2.553 1.00 94.44 77 ARG A CA 1
ATOM 576 C C . ARG A 1 77 ? -3.568 6.203 -1.603 1.00 94.44 77 ARG A C 1
ATOM 578 O O . ARG A 1 77 ? -4.002 6.163 -0.449 1.00 94.44 77 ARG A O 1
ATOM 585 N N . ALA A 1 78 ? -2.618 5.386 -2.054 1.00 92.25 78 ALA A N 1
ATOM 586 C CA . ALA A 1 78 ? -1.969 4.380 -1.218 1.00 92.25 78 ALA A CA 1
ATOM 587 C C . ALA A 1 78 ? -1.235 5.032 -0.033 1.00 92.25 78 ALA A C 1
ATOM 589 O O . ALA A 1 78 ? -1.451 4.627 1.112 1.00 92.25 78 ALA A O 1
ATOM 590 N N . ILE A 1 79 ? -0.505 6.126 -0.280 1.00 92.50 79 ILE A N 1
ATOM 591 C CA . ILE A 1 79 ? 0.162 6.924 0.765 1.00 92.50 79 ILE A CA 1
ATOM 592 C C . ILE A 1 79 ? -0.846 7.414 1.818 1.00 92.50 79 ILE A C 1
ATOM 594 O O . ILE A 1 79 ? -0.636 7.276 3.028 1.00 92.50 79 ILE A O 1
ATOM 598 N N . ARG A 1 80 ? -1.983 7.971 1.380 1.00 92.31 80 ARG A N 1
ATOM 599 C CA . ARG A 1 80 ? -3.042 8.460 2.282 1.00 92.31 80 ARG A CA 1
ATOM 600 C C . ARG A 1 80 ? -3.671 7.332 3.102 1.00 92.31 80 ARG A C 1
ATOM 602 O O . ARG A 1 80 ? -3.939 7.535 4.287 1.00 92.31 80 ARG A O 1
ATOM 609 N N . LYS A 1 81 ? -3.875 6.153 2.505 1.00 92.00 81 LYS A N 1
ATOM 610 C CA . LYS A 1 81 ? -4.401 4.962 3.193 1.00 92.00 81 LYS A CA 1
ATOM 611 C C . LYS A 1 81 ? -3.438 4.483 4.279 1.00 92.00 81 LYS A C 1
ATOM 613 O O . LYS A 1 81 ? -3.865 4.324 5.421 1.00 92.00 81 LYS A O 1
ATOM 618 N N . LEU A 1 82 ? -2.152 4.340 3.954 1.00 89.94 82 LEU A N 1
ATOM 619 C CA . LEU A 1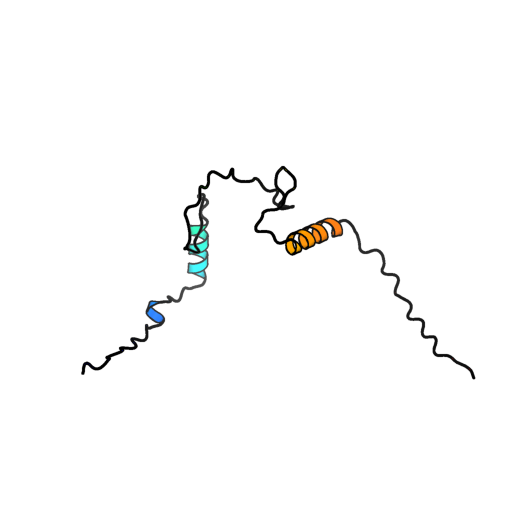 82 ? -1.106 3.963 4.911 1.00 89.94 82 LEU A CA 1
ATOM 620 C C . LEU A 1 82 ? -1.012 4.954 6.072 1.00 89.94 82 LEU A C 1
ATOM 622 O O . LEU A 1 82 ? -0.991 4.547 7.235 1.00 89.94 82 LEU A O 1
ATOM 626 N N . LYS A 1 83 ? -1.022 6.260 5.783 1.00 88.56 83 LYS A N 1
ATOM 627 C CA . LYS A 1 83 ? -1.005 7.305 6.818 1.00 88.56 83 LYS A CA 1
ATOM 628 C C . LYS A 1 83 ? -2.245 7.238 7.718 1.00 88.56 83 LYS A C 1
ATOM 630 O O . LYS A 1 83 ? -2.128 7.343 8.937 1.00 88.56 83 LYS A O 1
ATOM 635 N N . GLY A 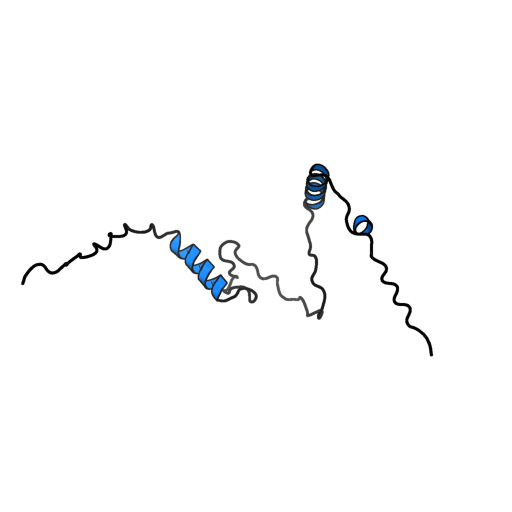1 84 ? -3.420 6.998 7.135 1.00 87.25 84 GLY A N 1
ATOM 636 C CA . GLY A 1 84 ? -4.666 6.807 7.877 1.00 87.25 84 GLY A CA 1
ATOM 637 C C . GLY A 1 84 ? -4.668 5.551 8.754 1.00 87.25 84 GLY A C 1
ATOM 638 O O . GLY A 1 84 ? -5.162 5.599 9.876 1.00 87.25 84 GLY A O 1
ATOM 639 N N . GLN A 1 85 ? -4.092 4.443 8.285 1.00 85.44 85 GLN A N 1
ATOM 640 C CA . GLN A 1 85 ? -3.965 3.211 9.071 1.00 85.44 85 GLN A CA 1
ATOM 641 C C . GLN A 1 85 ? -3.022 3.390 10.263 1.00 85.44 85 GLN A C 1
ATOM 643 O O . GLN A 1 85 ? -3.344 2.946 11.361 1.00 85.44 85 GLN A O 1
ATOM 648 N N . HIS A 1 86 ? -1.889 4.068 10.076 1.00 81.00 86 HIS A N 1
ATOM 649 C CA . HIS A 1 86 ? -0.937 4.320 11.158 1.00 81.00 86 HIS A CA 1
ATOM 650 C C . HIS A 1 86 ? -1.464 5.323 12.192 1.00 81.00 86 HIS A C 1
ATOM 652 O O . HIS A 1 86 ? -1.334 5.078 13.388 1.00 81.00 86 HIS A O 1
ATOM 658 N N . GLY A 1 87 ? -2.127 6.401 11.761 1.00 72.31 87 GLY A N 1
ATOM 659 C CA . GLY A 1 87 ? -2.676 7.409 12.677 1.00 72.31 87 GLY A CA 1
ATOM 660 C C . GLY A 1 87 ? -3.894 6.945 13.485 1.00 72.31 87 GLY A C 1
ATOM 661 O O . GLY A 1 87 ? -4.175 7.499 14.542 1.00 72.31 87 GLY A O 1
ATOM 662 N N . ARG A 1 88 ? -4.627 5.924 13.018 1.00 65.56 88 ARG A N 1
ATOM 663 C CA . ARG A 1 88 ? -5.843 5.424 13.690 1.00 65.56 88 ARG A CA 1
ATOM 664 C C . ARG A 1 88 ? -5.581 4.378 14.770 1.00 65.56 88 ARG A C 1
ATOM 666 O O . ARG A 1 88 ? -6.449 4.174 15.608 1.00 65.56 88 ARG A O 1
ATOM 673 N N . LYS A 1 89 ? -4.407 3.737 14.786 1.00 61.78 89 LYS A N 1
ATOM 674 C CA . LYS A 1 89 ? -4.078 2.689 15.771 1.00 61.78 89 LYS A CA 1
ATOM 675 C C . LYS A 1 89 ? -3.982 3.217 17.212 1.00 61.78 89 LYS A C 1
ATOM 677 O O . LYS A 1 89 ? -4.192 2.443 18.136 1.00 61.78 89 LYS A O 1
ATOM 682 N N . SER A 1 90 ? -3.722 4.512 17.415 1.00 59.69 90 SER A N 1
ATOM 683 C CA . SER A 1 90 ? -3.679 5.129 18.753 1.00 59.69 90 SER A CA 1
ATOM 684 C C . SER A 1 90 ? -5.009 5.738 19.205 1.00 59.69 90 SER A C 1
ATOM 686 O O . SER A 1 90 ? -5.172 6.056 20.379 1.00 59.69 90 SER A O 1
ATOM 688 N N . GLN A 1 91 ? -5.977 5.888 18.300 1.00 62.97 91 GLN A N 1
ATOM 689 C CA . GLN A 1 91 ? -7.257 6.510 18.607 1.00 62.97 91 GLN A CA 1
ATOM 690 C C . GLN A 1 91 ? -8.290 5.410 18.835 1.00 62.97 91 GLN A C 1
ATOM 692 O O . GLN A 1 91 ? -8.935 4.940 17.895 1.00 62.97 91 GLN A O 1
ATOM 697 N N . LYS A 1 92 ? -8.457 4.991 20.099 1.00 65.56 92 LYS A N 1
ATOM 698 C CA . LYS A 1 92 ? -9.662 4.252 20.507 1.00 65.56 92 LYS A CA 1
ATOM 699 C C . LYS A 1 92 ? -10.864 5.052 19.990 1.00 65.56 92 LYS A C 1
ATOM 701 O O . LYS A 1 92 ? -10.919 6.251 20.271 1.00 65.56 92 LYS A O 1
ATOM 706 N N . PRO A 1 93 ? -11.798 4.458 19.223 1.00 63.78 93 PRO A N 1
ATOM 707 C CA . PRO A 1 93 ? -12.994 5.181 18.831 1.00 63.78 93 PRO A CA 1
ATOM 708 C C . PRO A 1 93 ? -13.706 5.595 20.119 1.00 63.78 93 PRO A C 1
ATOM 710 O O . PRO A 1 93 ? -14.221 4.749 20.847 1.00 63.78 93 PRO A O 1
ATOM 713 N N . GLY A 1 94 ? -13.665 6.894 20.431 1.00 67.12 94 GLY A N 1
ATOM 714 C CA . GLY A 1 94 ? -14.386 7.450 21.569 1.00 67.12 94 GLY A CA 1
ATOM 715 C C . GLY A 1 94 ? -15.864 7.066 21.471 1.00 67.12 94 GLY A C 1
ATOM 716 O O . GLY A 1 94 ? -16.357 6.845 20.355 1.00 67.12 94 GLY A O 1
ATOM 717 N N . PRO A 1 95 ? -16.576 6.947 22.607 1.00 62.50 95 PRO A N 1
ATOM 718 C CA . PRO A 1 95 ? -17.958 6.497 22.612 1.00 62.50 95 PRO A CA 1
ATOM 719 C C . PRO A 1 95 ? -18.753 7.376 21.651 1.00 62.50 95 PRO A C 1
ATOM 721 O O . PRO A 1 95 ? -18.902 8.581 21.866 1.00 62.50 95 PRO A O 1
ATOM 724 N N . ARG A 1 96 ? -19.222 6.778 20.550 1.00 65.12 96 ARG A N 1
ATOM 725 C CA . ARG A 1 96 ? -20.098 7.454 19.598 1.00 65.12 96 ARG A CA 1
ATOM 726 C C . ARG A 1 96 ? -21.349 7.819 20.382 1.00 65.12 96 ARG A C 1
ATOM 728 O O . ARG A 1 96 ? -22.186 6.954 20.625 1.00 65.12 96 ARG A O 1
ATOM 735 N N . LYS A 1 97 ? -21.460 9.076 20.827 1.00 64.69 97 LYS A N 1
ATOM 736 C CA . LYS A 1 97 ? -22.702 9.608 21.393 1.00 64.69 97 LYS A CA 1
ATOM 737 C C . LYS A 1 97 ? -23.767 9.336 20.340 1.00 64.69 97 LYS A C 1
ATOM 739 O O . LYS A 1 97 ? -23.705 9.897 19.247 1.00 64.69 97 LYS A O 1
ATOM 744 N N . ALA A 1 98 ? -24.669 8.402 20.633 1.00 62.06 98 ALA A N 1
ATOM 745 C CA . ALA A 1 98 ? -25.768 8.070 19.749 1.00 62.06 98 ALA A CA 1
ATOM 746 C C . ALA A 1 98 ? -26.475 9.383 19.416 1.00 62.06 98 ALA A C 1
ATOM 748 O O . ALA A 1 98 ? -26.969 10.065 20.315 1.00 62.06 98 ALA A O 1
ATOM 749 N N . ALA A 1 99 ? -26.449 9.779 18.143 1.00 64.25 99 ALA A N 1
ATOM 750 C CA . ALA A 1 99 ? -27.179 10.941 17.680 1.00 64.25 99 ALA A CA 1
ATOM 751 C C . ALA A 1 99 ? -28.654 10.671 17.987 1.00 64.25 99 ALA A C 1
ATOM 753 O O . ALA A 1 99 ? -29.307 9.880 17.302 1.00 64.25 99 ALA A O 1
ATOM 754 N N . LYS A 1 100 ? -29.153 11.256 19.081 1.00 63.84 100 LYS A N 1
ATOM 755 C CA . LYS A 1 100 ? -30.543 11.152 19.509 1.00 63.84 100 LYS A CA 1
ATO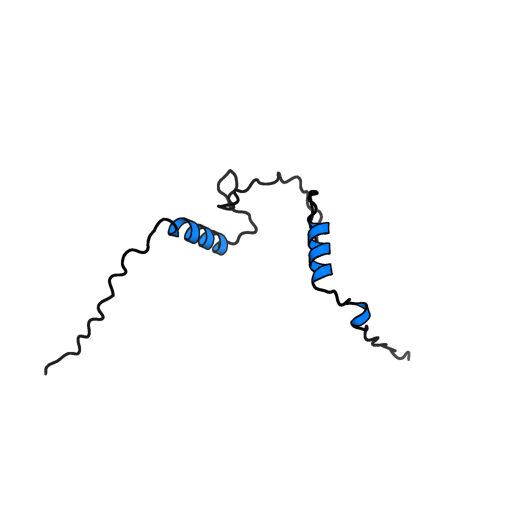M 756 C C . LYS A 1 100 ? -31.362 11.782 18.391 1.00 63.84 100 LYS A C 1
ATOM 758 O O . LYS A 1 100 ? -31.446 13.003 18.294 1.00 63.84 100 LYS A O 1
ATOM 763 N N . LYS A 1 101 ? -31.885 10.946 17.486 1.00 63.91 101 LYS A N 1
ATOM 764 C CA . LYS A 1 101 ? -32.776 11.371 16.405 1.00 63.91 101 LYS A CA 1
ATOM 765 C C . LYS A 1 101 ? -33.948 12.069 17.076 1.00 63.91 101 LYS A C 1
ATOM 767 O O . LYS A 1 101 ? -34.774 11.429 17.723 1.00 63.91 101 LYS A O 1
ATOM 772 N N . ASN A 1 102 ? -33.963 13.393 16.990 1.00 64.12 102 ASN A N 1
ATOM 773 C CA . ASN A 1 102 ? -34.978 14.217 17.610 1.00 64.12 102 ASN A CA 1
ATOM 774 C C . ASN A 1 102 ? -36.287 13.983 16.850 1.00 64.12 102 ASN A C 1
ATOM 776 O O . ASN A 1 102 ? -36.543 14.614 15.824 1.00 64.12 102 ASN A O 1
ATOM 780 N N . LYS A 1 103 ? -37.101 13.027 17.308 1.00 64.81 103 LYS A N 1
ATOM 781 C CA . LYS A 1 103 ? -38.435 12.764 16.765 1.00 64.81 103 LYS A CA 1
ATOM 782 C C . LYS A 1 103 ? -39.386 13.854 17.258 1.00 64.81 103 LYS A C 1
ATOM 784 O O . LYS A 1 103 ? -40.326 13.584 17.993 1.00 64.81 103 LYS A O 1
ATOM 789 N N . ARG A 1 104 ? -39.155 15.101 16.831 1.00 61.12 104 ARG A N 1
ATOM 790 C CA . ARG A 1 104 ? -40.152 16.176 16.912 1.00 61.12 104 ARG A CA 1
ATOM 791 C C . ARG A 1 104 ? -41.206 15.912 15.842 1.00 61.12 104 ARG A C 1
ATOM 793 O O . ARG A 1 104 ? -41.255 16.581 14.814 1.00 61.12 104 ARG A O 1
ATOM 800 N N . ARG A 1 105 ? -42.043 14.898 16.071 1.00 64.25 105 ARG A N 1
ATOM 801 C CA . ARG A 1 105 ? -43.376 14.885 15.473 1.00 64.25 105 ARG A CA 1
ATOM 802 C C . ARG A 1 105 ? -44.134 15.972 16.215 1.00 64.25 105 ARG A C 1
ATOM 804 O O . ARG A 1 105 ? -44.406 15.827 17.399 1.00 64.25 105 ARG A O 1
ATOM 811 N N . LYS A 1 106 ? -44.320 17.099 15.532 1.00 61.75 106 LYS A N 1
ATOM 812 C CA . LYS A 1 106 ? -45.156 18.216 15.962 1.00 61.75 106 LYS A CA 1
ATOM 813 C C . LYS A 1 106 ? -46.505 17.650 16.402 1.00 61.75 106 LYS A C 1
ATOM 815 O O . LYS A 1 106 ? -47.259 17.152 15.575 1.00 61.75 106 LYS A O 1
ATOM 820 N N . SER A 1 107 ? -46.742 17.647 17.706 1.00 66.12 107 SER A N 1
ATOM 821 C CA . SER A 1 107 ? -48.078 17.578 18.278 1.00 66.12 107 SER A CA 1
ATOM 822 C C . SER A 1 107 ? -48.561 19.009 18.494 1.00 66.12 107 SER A C 1
ATOM 824 O O . SER A 1 107 ? -47.771 19.836 18.944 1.00 66.12 107 SER A O 1
ATOM 826 N N . SER A 1 108 ? -49.849 19.211 18.218 1.00 56.94 108 SER A N 1
ATOM 827 C CA . SER A 1 108 ? -50.652 20.441 18.258 1.00 56.94 108 SER A CA 1
ATOM 828 C C . SER A 1 108 ? -50.459 21.388 17.065 1.00 56.94 108 SER A C 1
ATOM 830 O O . SER A 1 108 ? -49.409 21.997 16.869 1.00 56.94 108 SER A O 1
ATOM 832 N N . ARG A 1 109 ? -51.471 21.481 16.199 1.00 51.22 109 ARG A N 1
ATOM 833 C CA . ARG A 1 109 ? -52.716 22.220 16.416 1.00 51.22 109 ARG A CA 1
ATOM 834 C C . ARG A 1 109 ? -53.818 21.641 15.535 1.00 51.22 109 ARG A C 1
ATOM 836 O O . ARG A 1 109 ? -53.458 21.155 14.441 1.00 51.22 109 ARG A O 1
#

Secondary structure (DSSP, 8-state):
------------HHHH-----HHHHHHHHHHHTSS----------S-------------TTT---TTSPPPTTS-HHHHHHHHHHHHHTT-------------------

pLDDT: mean 70.17, std 16.62, range [36.97, 94.44]

Sequence (109 aa):
MLAAATSKDDVDMSDMCTVVDAKQVTERFTETVSPAEGEAAADEASASMDVDKTVRVFNPKTLKDQHGTYPVWMSQRAIRKLKGQHGRKSQKPGPRKAAKKNKRRKSSR

Foldseek 3Di:
DDDDDDPPPDPPVCVVDDDDDPVVVVVVVVVVPPDDDDDDDDDDDDDDDDPPPDPFDADPLQCAGPVRDHDPPQDPVNNVVSVVVVVCVPDDPDPPPPPPPPPCPPDDD

Organism: Haemaphysalis longicornis (NCBI:txid44386)

Radius of gyration: 29.44 Å; chains: 1; bounding box: 76×56×80 Å

InterPro domains:
  IPR018784 LLP homolog-like [PF10169] (10-92)
  IPR018784 LLP homolog-like [PTHR34253] (8-100)